Protein AF-A0A5P2BKC1-F1 (afdb_monomer_lite)

pLDDT: mean 75.52, std 12.3, range [45.75, 92.69]

InterPro domains:
  IPR000468 Barstar (barnase inhibitor) [PF01337] (35-108)
  IPR035905 Barstar-like superfamily [G3DSA:3.30.370.10] (34-132)
  IPR035905 Barstar-like superfamily [SSF52038] (35-103)

Structure (mmCIF, N/CA/C/O backbone):
data_AF-A0A5P2BKC1-F1
#
_entry.id   AF-A0A5P2BKC1-F1
#
loop_
_atom_site.group_PDB
_atom_site.id
_atom_site.type_symbol
_atom_site.label_atom_id
_atom_site.label_alt_id
_atom_site.label_comp_id
_atom_site.label_asym_id
_atom_site.label_entity_id
_atom_site.label_seq_id
_atom_site.pdbx_PDB_ins_code
_atom_site.Cartn_x
_atom_site.Cartn_y
_atom_site.Cartn_z
_atom_site.occupancy
_atom_site.B_iso_or_equiv
_atom_site.auth_seq_id
_atom_site.auth_comp_id
_atom_site.auth_asym_id
_atom_site.auth_atom_id
_atom_site.pdbx_PDB_model_num
ATOM 1 N N . MET A 1 1 ? -4.482 5.458 -8.548 1.00 61.78 1 MET A N 1
ATOM 2 C CA . MET A 1 1 ? -4.342 6.531 -9.571 1.00 61.78 1 MET A CA 1
ATOM 3 C C . MET A 1 1 ? -2.959 6.486 -10.221 1.00 61.78 1 MET A C 1
ATOM 5 O O . MET A 1 1 ? -2.877 6.514 -11.436 1.00 61.78 1 MET A O 1
ATOM 9 N N . TRP A 1 2 ? -1.902 6.248 -9.440 1.00 68.31 2 TRP A N 1
ATOM 10 C CA . TRP A 1 2 ? -0.521 6.054 -9.916 1.00 68.31 2 TRP A CA 1
ATOM 11 C C . TRP A 1 2 ? -0.306 4.905 -10.926 1.00 68.31 2 TRP A C 1
ATOM 13 O O . TRP A 1 2 ? 0.622 4.961 -11.722 1.00 68.31 2 TRP A O 1
ATOM 23 N N . ALA A 1 3 ? -1.137 3.856 -10.900 1.00 67.06 3 ALA A N 1
ATOM 24 C CA . ALA A 1 3 ? -0.960 2.666 -11.740 1.00 67.06 3 ALA A CA 1
ATOM 25 C C . ALA A 1 3 ? -1.517 2.792 -13.175 1.00 67.06 3 ALA A C 1
ATOM 27 O O . ALA A 1 3 ? -1.245 1.928 -14.006 1.00 67.06 3 ALA A O 1
ATOM 28 N N . ARG A 1 4 ? -2.333 3.817 -13.475 1.00 62.34 4 ARG A N 1
ATOM 29 C CA . ARG A 1 4 ? -3.111 3.883 -14.731 1.00 62.34 4 ARG A CA 1
ATOM 30 C C . ARG A 1 4 ? -2.391 4.577 -15.889 1.00 62.34 4 ARG A C 1
ATOM 32 O O . ARG A 1 4 ? -2.776 4.340 -17.026 1.00 62.34 4 ARG A O 1
ATOM 39 N N . ASP A 1 5 ? -1.345 5.354 -15.624 1.00 55.38 5 ASP A N 1
ATOM 40 C CA . ASP A 1 5 ? -0.726 6.220 -16.639 1.00 55.38 5 ASP A CA 1
ATOM 41 C C . ASP A 1 5 ? 0.563 5.665 -17.263 1.00 55.38 5 ASP A C 1
ATOM 43 O O . ASP A 1 5 ? 1.261 6.379 -17.976 1.00 55.38 5 ASP A O 1
ATOM 47 N N . GLY A 1 6 ? 0.901 4.390 -17.028 1.00 52.19 6 GLY A N 1
ATOM 48 C CA . GLY A 1 6 ? 2.023 3.735 -17.720 1.00 52.19 6 GLY A CA 1
ATOM 49 C C . GLY A 1 6 ? 3.385 4.400 -17.491 1.00 52.19 6 GLY A C 1
ATOM 50 O O . GLY A 1 6 ? 4.342 4.122 -18.212 1.00 52.19 6 GLY A O 1
ATOM 51 N N . THR A 1 7 ? 3.493 5.277 -16.496 1.00 56.44 7 THR A N 1
ATOM 52 C CA . THR A 1 7 ? 4.751 5.917 -16.170 1.00 56.44 7 THR A CA 1
ATOM 53 C C . THR A 1 7 ? 5.624 4.884 -15.464 1.00 56.44 7 THR A C 1
ATOM 55 O O . THR A 1 7 ? 5.210 4.225 -14.508 1.00 56.44 7 THR A O 1
ATOM 58 N N . GLY A 1 8 ? 6.821 4.649 -16.000 1.00 64.75 8 GLY A N 1
ATOM 59 C CA . GLY A 1 8 ? 7.799 3.758 -15.379 1.00 64.75 8 GLY A CA 1
ATOM 60 C C . GLY A 1 8 ? 8.205 4.242 -13.980 1.00 64.75 8 GLY A C 1
ATOM 61 O O . GLY A 1 8 ? 7.582 5.125 -13.391 1.00 64.75 8 GLY A O 1
ATOM 62 N N . ALA A 1 9 ? 9.293 3.697 -13.438 1.00 67.62 9 ALA A N 1
ATOM 63 C CA . ALA A 1 9 ? 9.743 4.020 -12.079 1.00 67.62 9 ALA A CA 1
ATOM 64 C C . ALA A 1 9 ? 9.856 5.540 -11.809 1.00 67.62 9 ALA A C 1
ATOM 66 O O . ALA A 1 9 ? 9.523 5.996 -10.717 1.00 67.62 9 ALA A O 1
ATOM 67 N N . ASP A 1 10 ? 10.234 6.321 -12.825 1.00 73.44 10 ASP A N 1
ATOM 68 C CA . ASP A 1 10 ? 10.358 7.780 -12.760 1.00 73.44 10 ASP A CA 1
ATOM 69 C C . ASP A 1 10 ? 9.025 8.498 -12.476 1.00 73.44 10 ASP A C 1
ATOM 71 O O . ASP A 1 10 ? 8.935 9.315 -11.561 1.00 73.44 10 ASP A O 1
ATOM 75 N N . GLY A 1 11 ? 7.937 8.131 -13.161 1.00 78.19 11 GLY A N 1
ATOM 76 C CA . GLY A 1 11 ? 6.645 8.764 -12.885 1.00 78.19 11 GLY A CA 1
ATOM 77 C C . GLY A 1 11 ? 5.998 8.286 -11.590 1.00 78.19 11 GLY A C 1
ATOM 78 O O . GLY A 1 11 ? 5.248 9.042 -10.974 1.00 78.19 11 GLY A O 1
ATOM 79 N N . ARG A 1 12 ? 6.348 7.092 -11.099 1.00 81.75 12 ARG A N 1
ATOM 80 C CA . ARG A 1 12 ? 5.984 6.673 -9.735 1.00 81.75 12 ARG A CA 1
ATOM 81 C C . ARG A 1 12 ? 6.721 7.496 -8.680 1.00 81.75 12 ARG A C 1
ATOM 83 O O . ARG A 1 12 ? 6.102 7.926 -7.710 1.00 81.75 12 ARG A O 1
ATOM 90 N N . ALA A 1 13 ? 8.007 7.776 -8.884 1.00 78.56 13 ALA A N 1
ATOM 91 C CA . ALA A 1 13 ? 8.765 8.671 -8.011 1.00 78.56 13 ALA A CA 1
ATOM 92 C C . ALA A 1 13 ? 8.207 10.105 -8.042 1.00 78.56 13 ALA A C 1
ATOM 94 O O . ALA A 1 13 ? 8.047 10.727 -6.988 1.00 78.56 13 ALA A O 1
ATOM 95 N N . HIS A 1 14 ? 7.836 10.601 -9.226 1.00 81.19 14 HIS A N 1
ATOM 96 C CA . HIS A 1 14 ? 7.141 11.879 -9.375 1.00 81.19 14 HIS A CA 1
ATOM 97 C C . HIS A 1 14 ? 5.805 11.889 -8.617 1.00 81.19 14 HIS A C 1
ATOM 99 O O . HIS A 1 14 ? 5.523 12.823 -7.866 1.00 81.19 14 HIS A O 1
ATOM 105 N N . TRP A 1 15 ? 5.015 10.819 -8.730 1.00 81.81 15 TRP A N 1
ATOM 106 C CA . TRP A 1 15 ? 3.756 10.690 -8.000 1.00 81.81 15 TRP A CA 1
ATOM 107 C C . TRP A 1 15 ? 3.952 10.734 -6.482 1.00 81.81 15 TRP A C 1
ATOM 109 O O . TRP A 1 15 ? 3.202 11.420 -5.791 1.00 81.81 15 TRP A O 1
ATOM 119 N N . LEU A 1 16 ? 4.983 10.069 -5.948 1.00 78.75 16 LEU A N 1
ATOM 120 C CA . LEU A 1 16 ? 5.314 10.144 -4.520 1.00 78.75 16 LEU A CA 1
ATOM 121 C C . LEU A 1 16 ? 5.626 11.578 -4.074 1.00 78.75 16 LEU A C 1
ATOM 123 O O . LEU A 1 16 ? 5.244 11.966 -2.970 1.00 78.75 16 LEU A O 1
ATOM 127 N N . ALA A 1 17 ? 6.292 12.376 -4.915 1.00 81.06 17 ALA A N 1
ATOM 128 C CA . ALA A 1 17 ? 6.555 13.781 -4.614 1.00 8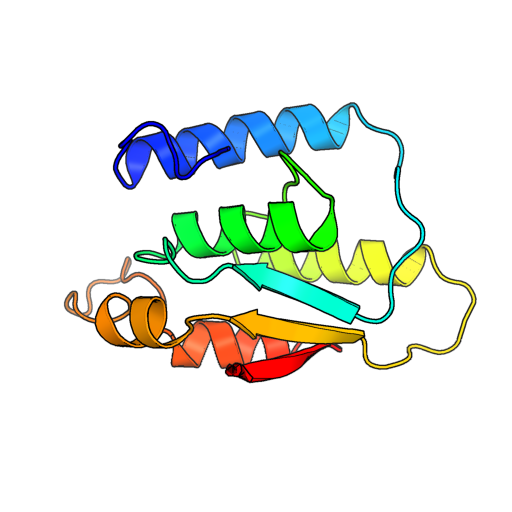1.06 17 ALA A CA 1
ATOM 129 C C . ALA A 1 17 ? 5.256 14.604 -4.545 1.00 81.06 17 ALA A C 1
ATOM 131 O O . ALA A 1 17 ? 5.060 15.345 -3.580 1.00 81.06 17 ALA A O 1
ATOM 132 N N . VAL A 1 18 ? 4.344 14.409 -5.504 1.00 82.00 18 VAL A N 1
ATOM 133 C CA . VAL A 1 18 ? 3.025 15.067 -5.527 1.00 82.00 18 VAL A CA 1
ATOM 134 C C . VAL A 1 18 ? 2.172 14.645 -4.328 1.00 82.00 18 VAL A C 1
ATOM 136 O O . VAL A 1 18 ? 1.642 15.493 -3.610 1.00 82.00 18 VAL A O 1
ATOM 139 N N . ALA A 1 19 ? 2.086 13.343 -4.050 1.00 80.25 19 ALA A N 1
ATOM 140 C CA . ALA A 1 19 ? 1.331 12.802 -2.922 1.00 80.25 19 ALA A CA 1
ATOM 141 C C . ALA A 1 19 ? 1.861 13.329 -1.578 1.00 80.25 19 ALA A C 1
ATOM 143 O O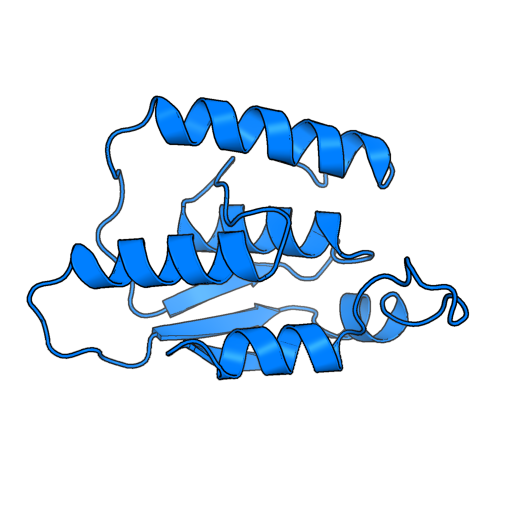 . ALA A 1 19 ? 1.079 13.634 -0.679 1.00 80.25 19 ALA A O 1
ATOM 144 N N . ARG A 1 20 ? 3.186 13.489 -1.438 1.00 79.19 20 ARG A N 1
ATOM 145 C CA . ARG A 1 20 ? 3.804 14.089 -0.246 1.00 79.19 20 ARG A CA 1
ATOM 146 C C . ARG A 1 20 ? 3.368 15.536 -0.043 1.00 79.19 20 ARG A C 1
ATOM 148 O O . ARG A 1 20 ? 3.133 15.941 1.094 1.00 79.19 20 ARG A O 1
ATOM 155 N N . GLU A 1 21 ? 3.308 16.320 -1.113 1.00 79.88 21 GLU A N 1
ATOM 156 C CA . GLU A 1 21 ? 2.872 17.714 -1.038 1.00 79.88 21 GLU A CA 1
ATOM 157 C C . GLU A 1 21 ? 1.383 17.813 -0.698 1.00 79.88 21 GLU A C 1
ATOM 159 O O . GLU A 1 21 ? 1.010 18.574 0.193 1.00 79.88 21 GLU A O 1
ATOM 164 N N . TYR A 1 22 ? 0.554 16.965 -1.308 1.00 74.50 22 TYR A N 1
ATOM 165 C CA . TYR A 1 22 ? -0.869 16.867 -0.992 1.00 74.50 22 TYR A CA 1
ATOM 166 C C . TYR A 1 22 ? -1.118 16.454 0.469 1.00 74.50 22 TYR A C 1
ATOM 168 O O . TYR A 1 22 ? -1.914 17.079 1.169 1.00 74.50 22 TYR A O 1
ATOM 176 N N . ALA A 1 23 ? -0.373 15.468 0.979 1.00 70.56 23 ALA A N 1
ATOM 177 C CA . ALA A 1 23 ? -0.475 15.015 2.367 1.00 70.56 23 ALA A CA 1
ATOM 178 C C . ALA A 1 23 ? -0.113 16.104 3.392 1.00 70.56 23 ALA A C 1
ATOM 180 O O . ALA A 1 23 ? -0.668 16.114 4.484 1.00 70.56 23 ALA A O 1
ATOM 181 N N . ARG A 1 24 ? 0.778 17.048 3.050 1.00 71.19 24 ARG A N 1
ATOM 182 C CA . ARG A 1 24 ? 1.086 18.210 3.909 1.00 71.19 24 ARG A CA 1
ATOM 183 C C . ARG A 1 24 ? -0.061 19.217 3.993 1.00 71.19 24 ARG A C 1
ATOM 185 O O . ARG A 1 24 ? -0.099 19.998 4.938 1.00 71.19 24 ARG A O 1
ATOM 192 N N . GLN A 1 25 ? -0.940 19.238 2.994 1.00 68.50 25 GLN A N 1
ATOM 193 C CA . GLN A 1 25 ? -2.057 20.180 2.897 1.00 68.50 25 GLN A CA 1
ATOM 194 C C . GLN A 1 25 ? -3.355 19.616 3.490 1.00 68.50 25 GLN A C 1
ATOM 196 O O . GLN A 1 25 ? -4.256 20.379 3.834 1.00 68.50 25 GLN A O 1
ATOM 201 N N . LEU A 1 26 ? -3.461 18.293 3.627 1.00 60.06 26 LEU A N 1
ATOM 202 C CA . LEU A 1 26 ? -4.597 17.638 4.263 1.00 60.06 26 LEU A CA 1
ATOM 203 C C . LEU A 1 26 ? -4.424 17.579 5.788 1.00 60.06 26 LEU A C 1
ATOM 205 O O . LEU A 1 26 ? -3.421 17.084 6.295 1.00 60.06 26 LEU A O 1
ATOM 209 N N . ALA A 1 27 ? -5.449 18.004 6.532 1.00 55.12 27 ALA A N 1
ATOM 210 C CA . ALA A 1 27 ? -5.622 17.575 7.922 1.00 55.12 27 ALA A CA 1
ATOM 211 C C . ALA A 1 27 ? -5.789 16.038 7.958 1.00 55.12 27 ALA A C 1
ATOM 213 O O . ALA A 1 27 ? -6.286 15.484 6.979 1.00 55.12 27 ALA A O 1
ATOM 214 N N . PRO A 1 28 ? -5.406 15.319 9.030 1.00 56.66 28 PRO A N 1
ATOM 215 C CA . PRO A 1 28 ? -5.508 13.857 9.079 1.00 56.66 28 PRO A CA 1
ATOM 216 C C . PRO A 1 28 ? -6.965 13.403 8.870 1.00 56.66 28 PRO A C 1
ATOM 218 O O . PRO A 1 28 ? -7.788 13.458 9.779 1.00 56.66 28 PRO A O 1
ATOM 221 N N . VAL A 1 29 ? -7.302 12.994 7.640 1.00 52.81 29 VAL A N 1
ATOM 222 C CA . VAL A 1 29 ? -8.695 12.811 7.182 1.00 52.81 29 VAL A CA 1
ATOM 223 C C . VAL A 1 29 ? -9.284 11.445 7.544 1.00 52.81 29 VAL A C 1
ATOM 225 O O . VAL A 1 29 ? -10.468 11.207 7.311 1.00 52.81 29 VAL A O 1
ATOM 228 N N . ARG A 1 30 ? -8.542 10.528 8.172 1.00 54.25 30 ARG A N 1
ATOM 229 C CA . ARG A 1 30 ? -9.115 9.214 8.488 1.00 54.25 30 ARG A CA 1
ATOM 230 C C . ARG A 1 30 ? -8.771 8.722 9.880 1.00 54.25 30 ARG A C 1
ATOM 232 O O . ARG A 1 30 ? -7.607 8.640 10.255 1.00 54.25 30 ARG A O 1
ATOM 239 N N . ALA A 1 31 ? -9.814 8.339 10.616 1.00 53.16 31 ALA A N 1
ATOM 240 C CA . ALA A 1 31 ? -9.673 7.504 11.796 1.00 53.16 31 ALA A CA 1
ATOM 241 C C . ALA A 1 31 ? -8.924 6.216 11.403 1.00 53.16 31 ALA A C 1
ATOM 243 O O . ALA A 1 31 ? -9.202 5.661 10.332 1.00 53.16 31 ALA A O 1
ATOM 244 N N . PRO A 1 32 ? -7.973 5.740 12.223 1.00 59.41 32 PRO A N 1
ATOM 245 C CA . PRO A 1 32 ? -7.190 4.563 11.888 1.00 59.41 32 PRO A CA 1
ATOM 246 C C . PRO A 1 32 ? -8.112 3.345 11.800 1.00 59.41 32 PRO A C 1
ATOM 248 O O . PRO A 1 32 ? -8.671 2.903 12.802 1.00 59.41 32 PRO A O 1
ATOM 251 N N . THR A 1 33 ? -8.283 2.804 10.596 1.00 63.78 33 THR A N 1
ATOM 25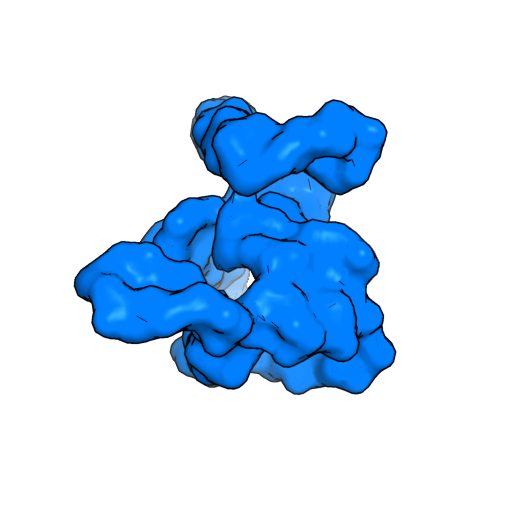2 C CA . THR A 1 33 ? -8.925 1.504 10.402 1.00 63.78 33 THR A CA 1
ATOM 253 C C . THR A 1 33 ? -8.003 0.407 10.924 1.00 63.78 33 THR A C 1
ATOM 255 O O . THR A 1 33 ? -6.788 0.476 10.753 1.00 63.78 33 THR A O 1
ATOM 258 N N . THR A 1 34 ? -8.570 -0.625 11.546 1.00 72.69 34 THR A N 1
ATOM 259 C CA . THR A 1 34 ? -7.785 -1.775 12.024 1.00 72.69 34 THR A CA 1
ATOM 260 C C . THR A 1 34 ? -7.273 -2.635 10.870 1.00 72.69 34 THR A C 1
ATOM 262 O O . THR A 1 34 ? -6.236 -3.270 11.011 1.00 72.69 34 THR A O 1
ATOM 265 N N . THR A 1 35 ? -7.951 -2.606 9.716 1.00 83.94 35 THR A N 1
ATOM 266 C CA . THR A 1 35 ? -7.602 -3.400 8.532 1.00 83.94 35 THR A CA 1
ATOM 267 C C . THR A 1 35 ? -7.394 -2.509 7.309 1.00 83.94 35 THR A C 1
ATOM 269 O O . THR A 1 35 ? -8.237 -1.663 7.005 1.00 83.94 35 THR A O 1
ATOM 272 N N . TYR A 1 36 ? -6.295 -2.725 6.588 1.00 84.31 36 TYR A N 1
ATOM 273 C CA . TYR A 1 36 ? -5.950 -2.059 5.332 1.00 84.31 36 TYR A CA 1
ATOM 274 C C . TYR A 1 36 ? -5.840 -3.083 4.208 1.00 84.31 36 TYR A C 1
ATOM 276 O O . TYR A 1 36 ? -5.314 -4.176 4.406 1.00 84.31 36 TYR A O 1
ATOM 284 N N . HIS A 1 37 ? -6.297 -2.716 3.014 1.00 87.69 37 HIS A N 1
ATOM 285 C CA . HIS A 1 37 ? -6.178 -3.551 1.823 1.00 87.69 37 HIS A CA 1
ATOM 286 C C . HIS A 1 37 ? -5.188 -2.917 0.858 1.00 87.69 37 HIS A C 1
ATOM 288 O O . HIS A 1 37 ? -5.410 -1.806 0.379 1.00 87.69 37 HIS A O 1
ATOM 294 N N . LEU A 1 38 ? -4.109 -3.636 0.571 1.00 89.88 38 LEU A N 1
ATOM 295 C CA . LEU A 1 38 ? -3.079 -3.219 -0.365 1.00 89.88 38 LEU A CA 1
ATOM 296 C C . LEU A 1 38 ? -3.219 -4.019 -1.659 1.00 89.88 38 LEU A C 1
ATOM 298 O O . LEU A 1 38 ? -3.194 -5.251 -1.660 1.00 89.88 38 LEU A O 1
ATOM 302 N N . ASP A 1 39 ? -3.389 -3.294 -2.762 1.00 88.81 39 ASP A N 1
ATOM 303 C CA . ASP A 1 39 ? -3.474 -3.858 -4.105 1.00 88.81 39 ASP A CA 1
ATOM 304 C C . ASP A 1 39 ? -2.068 -4.035 -4.690 1.00 88.81 39 ASP A C 1
ATOM 306 O O . ASP A 1 39 ? -1.377 -3.067 -5.010 1.00 88.81 39 ASP A O 1
ATOM 310 N N . GLY A 1 40 ? -1.621 -5.286 -4.788 1.00 88.00 40 GLY A N 1
ATOM 311 C CA . GLY A 1 40 ? -0.276 -5.635 -5.234 1.00 88.00 40 GLY A CA 1
ATOM 312 C C . GLY A 1 40 ? -0.100 -5.765 -6.743 1.00 88.00 40 GLY A C 1
ATOM 313 O O . GLY A 1 40 ? 1.031 -5.959 -7.187 1.00 88.00 40 GLY A O 1
ATOM 314 N N . ARG A 1 41 ? -1.171 -5.641 -7.543 1.00 88.75 41 ARG A N 1
ATOM 315 C CA . ARG A 1 41 ? -1.169 -5.980 -8.983 1.00 88.75 41 ARG A CA 1
ATOM 316 C C . ARG A 1 41 ? -0.172 -5.178 -9.811 1.00 88.75 41 ARG A C 1
ATOM 318 O O . ARG A 1 41 ? 0.233 -5.620 -10.881 1.00 88.75 41 ARG A O 1
ATOM 325 N N . HIS A 1 42 ? 0.215 -4.007 -9.317 1.00 85.69 42 HIS A N 1
ATOM 326 C CA . HIS A 1 42 ? 1.124 -3.086 -9.994 1.00 85.69 42 HIS A CA 1
ATOM 327 C C . HIS A 1 42 ? 2.426 -2.845 -9.218 1.00 85.69 42 HIS A C 1
ATOM 329 O O . HIS A 1 42 ? 3.193 -1.953 -9.574 1.00 85.69 42 HIS A O 1
ATOM 335 N N . ILE A 1 43 ? 2.690 -3.613 -8.154 1.00 88.75 43 ILE A N 1
ATOM 336 C CA . ILE A 1 43 ? 3.914 -3.474 -7.360 1.00 88.75 43 ILE A CA 1
ATOM 337 C C . ILE A 1 43 ? 5.041 -4.232 -8.056 1.00 88.75 43 ILE A C 1
ATOM 339 O O . ILE A 1 43 ? 5.275 -5.408 -7.795 1.00 88.75 43 ILE A O 1
ATOM 343 N N . THR A 1 44 ? 5.721 -3.546 -8.969 1.00 86.50 44 THR A N 1
ATOM 344 C CA . THR A 1 44 ? 6.830 -4.100 -9.761 1.00 86.50 44 THR A CA 1
ATOM 345 C C . THR A 1 44 ? 8.213 -3.636 -9.295 1.00 86.50 44 THR A C 1
ATOM 347 O O . THR A 1 44 ? 9.222 -4.185 -9.719 1.00 86.50 44 THR A O 1
ATOM 350 N N . ASP A 1 45 ? 8.267 -2.631 -8.423 1.00 84.50 45 ASP A N 1
ATOM 351 C CA . ASP A 1 45 ? 9.471 -1.931 -7.965 1.00 84.50 45 ASP A CA 1
ATOM 352 C C . ASP A 1 45 ? 9.181 -1.199 -6.649 1.00 84.50 45 ASP A C 1
ATOM 354 O O . ASP A 1 45 ? 8.029 -1.040 -6.239 1.00 84.50 45 ASP A O 1
ATOM 358 N N . GLU A 1 46 ? 10.236 -0.759 -5.968 1.00 84.19 46 GLU A N 1
ATOM 359 C CA . GLU A 1 46 ? 10.132 -0.136 -4.648 1.00 84.19 46 GLU A 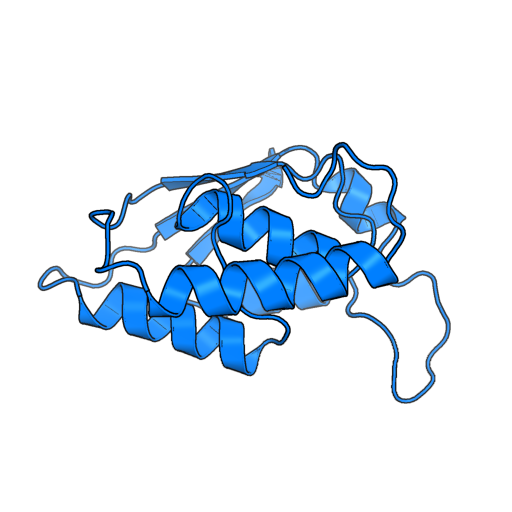CA 1
ATOM 360 C C . GLU A 1 46 ? 9.255 1.144 -4.626 1.00 84.19 46 GLU A C 1
ATOM 362 O O . GLU A 1 46 ? 8.397 1.251 -3.747 1.00 84.19 46 GLU A O 1
ATOM 367 N N . PRO A 1 47 ? 9.344 2.084 -5.591 1.00 85.00 47 PRO A N 1
ATOM 368 C CA . PRO A 1 47 ? 8.419 3.220 -5.657 1.00 85.00 47 PRO A CA 1
ATOM 369 C C . PRO A 1 47 ? 6.946 2.804 -5.777 1.00 85.00 47 PRO A C 1
ATOM 371 O O . PRO A 1 47 ? 6.081 3.397 -5.131 1.00 85.00 47 PRO A O 1
ATOM 374 N N . ALA A 1 48 ? 6.654 1.761 -6.563 1.00 85.50 48 ALA A N 1
ATOM 375 C CA . ALA A 1 48 ? 5.299 1.230 -6.717 1.00 85.50 48 ALA A CA 1
ATOM 376 C C . ALA A 1 48 ? 4.727 0.711 -5.391 1.00 85.50 48 ALA A C 1
ATOM 378 O O . ALA A 1 48 ? 3.554 0.938 -5.090 1.00 85.50 48 ALA A O 1
ATOM 379 N N . PHE A 1 49 ? 5.563 0.064 -4.576 1.00 88.88 49 PHE A N 1
ATOM 380 C CA . PHE A 1 49 ? 5.176 -0.388 -3.243 1.00 88.88 49 PHE A CA 1
ATOM 381 C C . PHE A 1 49 ? 4.745 0.782 -2.349 1.00 88.88 49 PHE A C 1
ATOM 383 O O . PHE A 1 49 ? 3.667 0.736 -1.753 1.00 88.88 49 PHE A O 1
ATOM 390 N N . TYR A 1 50 ? 5.546 1.849 -2.288 1.00 87.12 50 TYR A N 1
ATOM 391 C CA . TYR A 1 50 ? 5.222 3.012 -1.459 1.00 87.12 50 TYR A CA 1
ATOM 392 C C . TYR A 1 50 ? 3.951 3.736 -1.926 1.00 87.12 50 TYR A C 1
ATOM 394 O O . TYR A 1 50 ? 3.155 4.168 -1.089 1.00 87.12 50 TYR A O 1
ATOM 402 N N . CYS A 1 51 ? 3.715 3.815 -3.240 1.00 86.38 51 CYS A N 1
ATOM 403 C CA . CYS A 1 51 ? 2.466 4.344 -3.794 1.00 86.38 51 CYS A CA 1
ATOM 404 C C . CYS A 1 51 ? 1.253 3.499 -3.378 1.00 86.38 51 CYS A C 1
ATOM 406 O O . CYS A 1 51 ? 0.265 4.041 -2.880 1.00 86.38 51 CYS A O 1
ATOM 408 N N . ALA A 1 52 ? 1.332 2.176 -3.556 1.00 88.12 52 ALA A N 1
ATOM 409 C CA . ALA A 1 52 ? 0.245 1.257 -3.223 1.00 88.12 52 ALA A CA 1
ATOM 410 C C . ALA A 1 52 ? -0.106 1.302 -1.730 1.00 88.12 52 ALA A C 1
ATOM 412 O O . ALA A 1 52 ? -1.279 1.323 -1.359 1.00 88.12 52 ALA A O 1
ATOM 413 N N . LEU A 1 53 ? 0.913 1.355 -0.870 1.00 86.62 53 LEU A N 1
ATOM 414 C CA . LEU A 1 53 ? 0.732 1.420 0.575 1.00 86.62 53 LEU A CA 1
ATOM 415 C C . LEU A 1 53 ? 0.163 2.769 1.031 1.00 86.62 53 LEU A C 1
ATOM 417 O O . LEU A 1 53 ? -0.714 2.804 1.893 1.00 86.62 53 LEU A O 1
ATOM 421 N N . GLY A 1 54 ? 0.613 3.870 0.426 1.00 82.75 54 GLY A N 1
ATOM 422 C CA . GLY A 1 54 ? 0.049 5.198 0.664 1.00 82.75 54 GLY A CA 1
ATOM 423 C C . GLY A 1 54 ? -1.437 5.253 0.334 1.00 82.75 54 GLY A C 1
ATOM 424 O O . GLY A 1 54 ? -2.227 5.705 1.165 1.00 82.75 54 GLY A O 1
ATOM 425 N N . GLU A 1 55 ? -1.827 4.713 -0.823 1.00 83.94 55 GLU A N 1
ATOM 426 C CA . GLU A 1 55 ? -3.239 4.622 -1.200 1.00 83.94 55 GLU A CA 1
ATOM 427 C C . GLU A 1 55 ? -4.045 3.707 -0.264 1.00 83.94 55 GLU A C 1
ATOM 429 O O . GLU A 1 55 ? -5.181 4.032 0.084 1.00 83.94 55 GLU A O 1
ATOM 434 N N . ALA A 1 56 ? -3.462 2.594 0.190 1.00 84.50 56 ALA A N 1
ATOM 435 C CA . ALA A 1 56 ? -4.118 1.659 1.103 1.00 84.50 56 ALA A CA 1
ATOM 436 C C . ALA A 1 56 ? -4.417 2.276 2.480 1.00 84.50 56 ALA A C 1
ATOM 438 O O . ALA A 1 56 ? -5.481 2.022 3.052 1.00 84.50 56 ALA A O 1
ATOM 439 N N . VAL A 1 57 ? -3.492 3.079 3.020 1.00 78.62 57 VAL A N 1
ATOM 440 C CA . VAL A 1 57 ? -3.611 3.638 4.378 1.00 78.62 57 VAL A CA 1
ATOM 441 C C . VAL A 1 57 ? -4.374 4.962 4.397 1.00 78.62 57 VAL A C 1
ATOM 443 O O . VAL A 1 57 ? -5.272 5.141 5.222 1.00 78.62 57 VAL A O 1
ATOM 446 N N . HIS A 1 58 ? -4.052 5.880 3.483 1.00 75.38 58 HIS A N 1
ATOM 447 C CA . HIS A 1 58 ? -4.601 7.241 3.475 1.00 75.38 58 HIS A CA 1
ATOM 448 C C . HIS A 1 58 ? -5.711 7.460 2.435 1.00 75.38 58 HIS A C 1
ATOM 450 O O . HIS A 1 58 ? -6.307 8.535 2.396 1.00 75.38 58 HIS A O 1
ATOM 456 N N . GLY A 1 59 ? -6.043 6.445 1.634 1.00 73.50 59 GLY A N 1
ATOM 457 C CA . GLY A 1 59 ? -7.010 6.561 0.544 1.00 73.50 59 GLY A CA 1
ATOM 458 C C . GLY A 1 59 ? -6.381 7.085 -0.755 1.00 73.50 59 GLY A C 1
ATOM 459 O O . GLY A 1 59 ? -5.166 7.263 -0.832 1.00 73.50 59 GLY A O 1
ATOM 460 N N . PRO A 1 60 ? -7.182 7.314 -1.811 1.00 75.75 60 PRO A N 1
ATOM 461 C CA . PRO A 1 60 ? -6.682 7.691 -3.136 1.00 75.75 60 PRO A CA 1
ATOM 462 C C . PRO A 1 60 ? -5.723 8.892 -3.099 1.00 75.75 60 PRO A C 1
ATOM 464 O O . PRO A 1 60 ? -6.058 9.930 -2.537 1.00 75.75 60 PRO A O 1
ATOM 467 N N . GLY A 1 61 ? -4.537 8.756 -3.704 1.00 73.50 61 GLY A N 1
ATOM 468 C CA . GLY A 1 61 ? -3.493 9.793 -3.660 1.00 73.50 61 GLY A CA 1
ATOM 469 C C . GLY A 1 61 ? -2.708 9.874 -2.342 1.00 73.50 61 GLY A C 1
ATOM 470 O O . GLY A 1 61 ? -1.924 10.801 -2.152 1.00 73.50 61 GLY A O 1
ATOM 471 N N . GLY A 1 62 ? -2.900 8.915 -1.438 1.00 78.94 62 GLY A N 1
ATOM 472 C CA . GLY A 1 62 ? -2.220 8.853 -0.154 1.00 78.94 62 GLY A CA 1
ATOM 473 C C . GLY A 1 62 ? -0.709 8.641 -0.254 1.00 78.94 62 GLY A C 1
ATOM 474 O O . GLY A 1 62 ? -0.217 7.925 -1.124 1.00 78.94 62 GLY A O 1
ATOM 475 N N . TYR A 1 63 ? 0.034 9.235 0.682 1.00 79.19 63 TYR A N 1
ATOM 476 C CA . TYR A 1 63 ? 1.491 9.117 0.776 1.00 79.19 63 TYR A CA 1
ATOM 477 C C . TYR A 1 63 ? 1.900 8.301 2.007 1.00 79.19 63 TYR A C 1
ATOM 479 O O . TYR A 1 63 ? 1.498 8.637 3.119 1.00 79.19 63 TYR A O 1
ATOM 487 N N . ALA A 1 64 ? 2.709 7.254 1.816 1.00 74.94 64 ALA A N 1
ATOM 488 C CA . ALA A 1 64 ? 3.273 6.429 2.897 1.00 74.94 64 ALA A CA 1
ATOM 489 C C . ALA A 1 64 ? 4.796 6.588 3.055 1.00 74.94 64 ALA A C 1
ATOM 491 O O . ALA A 1 64 ? 5.423 5.838 3.797 1.00 74.94 64 ALA A O 1
ATOM 492 N N . GLY A 1 65 ? 5.415 7.540 2.353 1.00 81.06 65 GLY A N 1
ATOM 493 C CA . GLY A 1 65 ? 6.869 7.672 2.317 1.00 81.06 65 GLY A CA 1
ATOM 494 C C . GLY A 1 65 ? 7.466 7.288 0.968 1.00 81.06 65 GLY A C 1
ATOM 495 O O . GLY A 1 65 ? 6.763 7.002 0.006 1.00 81.06 65 GLY A O 1
ATOM 496 N N . ARG A 1 66 ? 8.795 7.311 0.913 1.00 81.50 66 ARG A N 1
ATOM 497 C CA . ARG A 1 66 ? 9.607 6.850 -0.229 1.00 81.50 66 ARG A CA 1
ATOM 498 C C . ARG A 1 66 ? 10.839 6.058 0.217 1.00 81.50 66 ARG A C 1
ATOM 500 O O . ARG A 1 66 ? 11.763 5.852 -0.558 1.00 81.50 66 ARG A O 1
ATOM 507 N N . SER A 1 67 ? 10.896 5.734 1.507 1.00 82.19 67 SER A N 1
ATOM 508 C CA . SER A 1 67 ? 12.007 5.072 2.185 1.00 82.19 67 SER A CA 1
ATOM 509 C C . SER A 1 67 ? 11.507 4.418 3.483 1.00 82.19 67 SER A C 1
ATOM 511 O O . SER A 1 67 ? 10.441 4.793 3.978 1.00 82.19 67 SER A O 1
ATOM 513 N N . PRO A 1 68 ? 12.259 3.483 4.091 1.00 81.00 68 PRO A N 1
ATOM 514 C CA . PRO A 1 68 ? 11.874 2.851 5.353 1.00 81.00 68 PRO A CA 1
ATOM 515 C C . PRO A 1 68 ? 11.738 3.827 6.510 1.00 81.00 68 PRO A C 1
ATOM 517 O O . PRO A 1 68 ? 10.829 3.678 7.319 1.00 81.00 68 PRO A O 1
ATOM 520 N N . ASP A 1 69 ? 12.620 4.825 6.590 1.00 82.00 69 ASP A N 1
ATOM 521 C CA . ASP A 1 69 ? 12.562 5.844 7.637 1.00 82.00 69 ASP A CA 1
ATOM 522 C C . ASP A 1 69 ? 11.280 6.662 7.535 1.00 82.00 69 ASP A C 1
ATOM 524 O O . ASP A 1 69 ? 10.577 6.835 8.526 1.00 82.00 69 ASP A O 1
ATOM 528 N N . THR A 1 70 ? 10.927 7.099 6.321 1.00 80.81 70 THR A N 1
ATOM 529 C CA . THR A 1 70 ? 9.686 7.857 6.105 1.00 80.81 70 THR A CA 1
ATOM 530 C C . THR A 1 70 ? 8.440 7.003 6.321 1.00 80.81 70 THR A C 1
ATOM 532 O O . THR A 1 70 ? 7.452 7.509 6.843 1.00 80.81 70 THR A O 1
ATOM 535 N N . LEU A 1 71 ? 8.502 5.708 5.999 1.00 81.44 71 LEU A N 1
ATOM 536 C CA . LEU A 1 71 ? 7.450 4.749 6.327 1.00 81.44 71 LEU A CA 1
ATOM 537 C C . LEU A 1 71 ? 7.279 4.590 7.844 1.00 81.44 71 LEU A C 1
ATOM 539 O O . LEU A 1 71 ? 6.168 4.681 8.358 1.00 81.44 71 LEU A O 1
ATOM 543 N N . ARG A 1 72 ? 8.373 4.344 8.575 1.00 79.19 72 ARG A N 1
ATOM 544 C CA . ARG A 1 72 ? 8.349 4.182 10.036 1.00 79.19 72 ARG A CA 1
ATOM 545 C C . ARG A 1 72 ? 7.815 5.427 10.727 1.00 79.19 72 ARG A C 1
ATOM 547 O O . ARG A 1 72 ? 7.026 5.296 11.660 1.00 79.19 72 ARG A O 1
ATOM 554 N N . ASP A 1 73 ? 8.247 6.602 10.283 1.00 77.50 73 ASP A N 1
ATOM 555 C CA . ASP A 1 73 ? 7.779 7.885 10.803 1.00 77.50 73 ASP A CA 1
ATOM 556 C C . ASP A 1 73 ? 6.268 8.041 10.590 1.00 77.50 73 ASP A C 1
ATOM 558 O O . ASP A 1 73 ? 5.528 8.207 11.556 1.00 77.50 73 ASP A O 1
ATOM 562 N N . MET A 1 74 ? 5.790 7.817 9.362 1.00 75.56 74 MET A N 1
ATOM 563 C CA . MET A 1 74 ? 4.364 7.858 9.020 1.00 75.56 74 MET A CA 1
ATOM 564 C C . MET A 1 74 ? 3.526 6.867 9.844 1.00 75.56 74 MET A C 1
ATOM 566 O O . MET A 1 74 ? 2.452 7.214 10.340 1.00 75.56 74 MET A O 1
ATOM 570 N N . LEU A 1 75 ? 4.020 5.647 10.054 1.00 72.94 75 LEU A N 1
ATOM 571 C CA . LEU A 1 75 ? 3.335 4.644 10.870 1.00 72.94 75 LEU A CA 1
ATOM 572 C C . LEU A 1 75 ? 3.347 4.994 12.360 1.00 72.94 75 LEU A C 1
ATOM 574 O O . LEU A 1 75 ? 2.371 4.719 13.060 1.00 72.94 75 LEU A O 1
ATOM 578 N N . THR A 1 76 ? 4.420 5.624 12.838 1.00 70.81 76 THR A N 1
ATOM 579 C CA . THR A 1 76 ? 4.514 6.143 14.208 1.00 70.81 76 THR A CA 1
ATOM 580 C C . THR A 1 76 ? 3.532 7.292 14.413 1.00 70.81 76 THR A C 1
ATOM 582 O O . THR A 1 76 ? 2.849 7.334 15.434 1.00 70.81 76 THR A O 1
ATOM 585 N N . ASP A 1 77 ? 3.400 8.187 13.439 1.00 67.00 77 ASP A N 1
ATOM 586 C CA . ASP A 1 77 ? 2.455 9.303 13.484 1.00 67.00 77 ASP A CA 1
ATOM 587 C C . ASP A 1 77 ? 0.996 8.806 13.484 1.00 67.00 77 ASP A C 1
ATOM 589 O O . ASP A 1 77 ? 0.205 9.157 14.364 1.00 67.00 77 ASP A O 1
ATOM 593 N N . CYS A 1 78 ? 0.681 7.817 12.637 1.00 63.28 78 CYS A N 1
ATOM 594 C CA . CYS A 1 78 ? -0.602 7.100 12.662 1.00 63.28 78 CYS A CA 1
ATOM 595 C C . CYS A 1 78 ? -0.909 6.419 14.014 1.00 63.28 78 CYS A C 1
ATOM 597 O O . CYS A 1 78 ? -2.066 6.098 14.305 1.00 63.28 78 CYS A O 1
ATOM 599 N N . LEU A 1 79 ? 0.107 6.117 14.829 1.00 58.06 79 LEU A N 1
ATOM 600 C CA . LEU A 1 79 ? -0.050 5.556 16.176 1.00 58.06 79 LEU A CA 1
ATOM 601 C C . LEU A 1 79 ? -0.179 6.644 17.250 1.00 58.06 79 LEU A C 1
ATOM 603 O O . LEU A 1 79 ? -0.925 6.452 18.204 1.00 58.06 79 LEU A O 1
ATOM 607 N N . ARG A 1 80 ? 0.474 7.802 17.090 1.00 58.97 80 ARG A N 1
ATOM 608 C CA . ARG A 1 80 ? 0.359 8.935 18.030 1.00 58.97 80 ARG A CA 1
ATOM 609 C C . ARG A 1 80 ? -1.056 9.509 18.095 1.00 58.97 80 ARG A C 1
ATOM 611 O O . ARG A 1 80 ? -1.453 10.034 19.129 1.00 58.97 80 ARG A O 1
ATOM 618 N N . HIS A 1 81 ? -1.817 9.390 17.010 1.00 54.09 81 HIS A N 1
ATOM 619 C CA . HIS A 1 81 ? -3.170 9.937 16.898 1.00 54.09 81 HIS A CA 1
ATOM 620 C C . HIS A 1 81 ? -4.268 9.020 17.473 1.00 54.09 81 HIS A C 1
ATOM 622 O O . HIS A 1 81 ? -5.448 9.358 17.389 1.00 54.09 81 HIS A O 1
ATOM 628 N N . THR A 1 82 ? -3.923 7.868 18.063 1.00 55.28 82 THR A N 1
ATOM 629 C CA . THR A 1 82 ? -4.887 6.997 18.752 1.00 55.28 82 THR A CA 1
ATOM 630 C C . THR A 1 82 ? -4.596 6.934 20.250 1.00 55.28 82 THR A C 1
ATOM 632 O O . THR A 1 82 ? -3.472 6.705 20.679 1.00 55.28 82 THR A O 1
ATOM 635 N N . THR A 1 83 ? -5.630 7.158 21.062 1.00 52.81 83 THR A N 1
ATOM 636 C CA . THR A 1 83 ? -5.589 7.032 22.528 1.00 52.81 83 THR A CA 1
ATOM 637 C C . THR A 1 83 ? -5.835 5.596 23.005 1.00 52.81 83 THR A C 1
ATOM 639 O O . THR A 1 83 ? -5.832 5.340 24.208 1.00 52.81 83 THR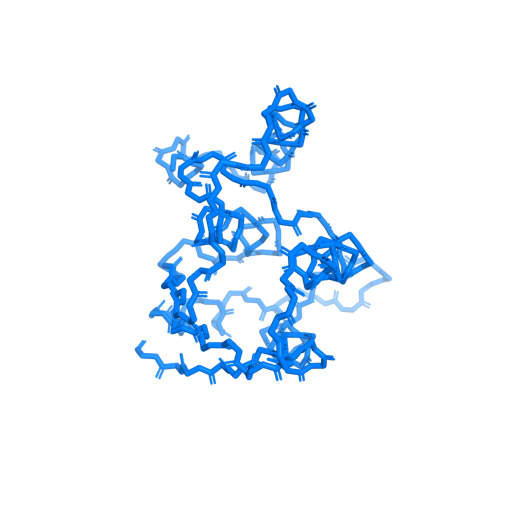 A O 1
ATOM 642 N N . ALA A 1 84 ? -6.066 4.656 22.082 1.00 53.16 84 ALA A N 1
ATOM 643 C CA . ALA A 1 84 ? -6.317 3.255 22.388 1.00 53.16 84 ALA A CA 1
ATOM 644 C C . ALA A 1 84 ? -5.009 2.450 22.379 1.00 53.16 84 ALA A C 1
ATOM 646 O O . ALA A 1 84 ? -4.088 2.742 21.617 1.00 53.16 84 ALA A O 1
ATOM 647 N N . THR A 1 85 ? -4.945 1.412 23.219 1.00 54.38 85 THR A N 1
ATOM 648 C CA . THR A 1 85 ? -3.873 0.405 23.252 1.00 54.38 85 THR A CA 1
ATOM 649 C C . THR A 1 85 ? -3.452 0.021 21.828 1.00 54.38 85 THR A C 1
ATOM 651 O O . THR A 1 85 ? -4.347 -0.210 21.008 1.00 54.38 85 THR A O 1
ATOM 654 N N . PRO A 1 86 ? -2.139 -0.058 21.514 1.00 57.12 86 PRO A N 1
ATOM 655 C CA . PRO A 1 86 ? -1.650 -0.341 20.167 1.00 57.12 86 PRO A CA 1
ATOM 656 C C . PRO A 1 86 ? -2.097 -1.737 19.732 1.00 57.12 86 PRO A C 1
ATOM 658 O O . PRO A 1 86 ? -1.406 -2.731 19.930 1.00 57.12 86 PRO A O 1
ATOM 661 N N . SER A 1 87 ? -3.292 -1.815 19.159 1.00 56.62 87 SER A N 1
ATOM 662 C CA . SER A 1 87 ? -3.809 -3.038 18.568 1.00 56.62 87 SER A CA 1
ATOM 663 C C . SER A 1 87 ? -3.040 -3.268 17.270 1.00 56.62 87 SER A C 1
ATOM 665 O O . SER A 1 87 ? -2.817 -2.298 16.531 1.00 56.62 87 SER A O 1
ATOM 667 N N . PRO A 1 88 ? -2.595 -4.504 16.990 1.00 61.16 88 PRO A N 1
ATOM 668 C CA . PRO A 1 88 ? -1.968 -4.803 15.715 1.00 61.16 88 PRO A CA 1
ATOM 669 C C . PRO A 1 88 ? -2.944 -4.429 14.601 1.00 61.16 88 PRO A C 1
ATOM 671 O O . PRO A 1 88 ? -4.131 -4.758 14.659 1.00 61.16 88 PRO A O 1
ATOM 674 N N . ARG A 1 89 ? -2.457 -3.677 13.614 1.00 76.00 89 ARG A N 1
ATOM 675 C CA . ARG A 1 89 ? -3.249 -3.352 12.425 1.00 76.00 89 ARG A CA 1
ATOM 676 C C . ARG A 1 89 ? -2.976 -4.406 11.367 1.00 76.00 89 ARG A C 1
ATOM 678 O O . ARG A 1 89 ? -1.822 -4.738 11.125 1.00 76.00 89 ARG A O 1
ATOM 685 N N . THR A 1 90 ? -4.010 -4.923 10.728 1.00 85.31 90 THR A N 1
ATOM 686 C CA . THR A 1 90 ? -3.871 -5.950 9.698 1.00 85.31 90 THR A CA 1
ATOM 687 C C . THR A 1 90 ? -3.737 -5.295 8.325 1.00 85.31 90 THR A C 1
ATOM 689 O O . THR A 1 90 ? -4.586 -4.507 7.917 1.00 85.31 90 THR A O 1
ATOM 692 N N . LEU A 1 91 ? -2.689 -5.629 7.582 1.00 87.56 91 LEU A N 1
ATOM 693 C CA . LEU A 1 91 ? -2.508 -5.281 6.178 1.00 87.56 91 LEU A CA 1
ATOM 694 C C . LEU A 1 91 ? -2.729 -6.535 5.333 1.00 87.56 91 LEU A C 1
ATOM 696 O O . LEU A 1 91 ? -1.917 -7.459 5.354 1.00 87.56 91 LEU A O 1
ATOM 700 N N . ILE A 1 92 ? -3.820 -6.554 4.576 1.00 90.62 92 ILE A N 1
ATOM 701 C CA . ILE A 1 92 ? -4.123 -7.613 3.616 1.00 90.62 92 ILE A CA 1
ATOM 702 C C . ILE A 1 92 ? -3.489 -7.223 2.281 1.00 90.62 92 ILE A C 1
ATOM 704 O O . ILE A 1 92 ? -3.949 -6.289 1.619 1.00 90.62 92 ILE A O 1
ATOM 708 N N . TRP A 1 93 ? -2.420 -7.918 1.903 1.00 92.69 93 TRP A N 1
ATOM 709 C CA . TRP A 1 93 ? -1.704 -7.718 0.647 1.00 92.69 93 TRP A CA 1
ATOM 710 C C . TRP A 1 93 ? -2.235 -8.684 -0.409 1.00 92.69 93 TRP A C 1
ATOM 712 O O . TRP A 1 93 ? -1.884 -9.864 -0.424 1.00 92.69 93 TRP A O 1
ATOM 722 N N . HIS A 1 94 ? -3.035 -8.153 -1.329 1.00 91.75 94 HIS A N 1
ATOM 723 C CA . HIS A 1 94 ? -3.578 -8.899 -2.463 1.00 91.75 94 HIS A CA 1
ATOM 724 C C . HIS A 1 94 ? -2.578 -8.971 -3.611 1.00 91.75 94 HIS A C 1
ATOM 726 O O . HIS A 1 94 ? -1.944 -7.967 -3.935 1.00 91.75 94 HIS A O 1
ATOM 732 N N . THR A 1 95 ? -2.487 -10.103 -4.312 1.00 89.94 95 THR A N 1
ATOM 733 C CA . THR A 1 95 ? -1.607 -10.232 -5.502 1.00 89.94 95 THR A CA 1
ATOM 734 C C . THR A 1 95 ? -0.121 -9.989 -5.169 1.00 89.94 95 THR A C 1
ATOM 736 O O . THR A 1 95 ? 0.643 -9.431 -5.954 1.00 89.94 95 THR A O 1
ATOM 739 N N . ALA A 1 96 ? 0.326 -10.426 -3.987 1.00 86.81 96 ALA A N 1
ATOM 740 C CA . ALA A 1 96 ? 1.717 -10.263 -3.548 1.00 86.81 96 ALA A CA 1
ATOM 741 C C . ALA A 1 96 ? 2.743 -10.973 -4.458 1.00 86.81 96 ALA A C 1
ATOM 743 O O . ALA A 1 96 ? 3.926 -10.632 -4.460 1.00 86.81 96 ALA A O 1
ATOM 744 N N . HIS A 1 97 ? 2.293 -11.940 -5.265 1.00 86.50 97 HIS A N 1
ATOM 745 C CA . HIS A 1 97 ? 3.142 -12.660 -6.209 1.00 86.50 97 HIS A CA 1
ATOM 746 C C . HIS A 1 97 ? 3.796 -11.740 -7.251 1.00 86.50 97 HIS A C 1
ATOM 748 O O . HIS A 1 97 ? 4.940 -11.990 -7.611 1.00 86.50 97 HIS A O 1
ATOM 754 N N . THR A 1 98 ? 3.138 -10.654 -7.684 1.00 86.31 98 THR A N 1
ATOM 755 C CA . THR A 1 98 ? 3.730 -9.682 -8.621 1.00 86.31 98 THR A CA 1
ATOM 756 C C . THR A 1 98 ? 4.993 -9.062 -8.029 1.00 86.31 98 THR A C 1
ATOM 758 O O . THR A 1 98 ? 6.060 -9.120 -8.636 1.00 86.31 98 THR A O 1
ATOM 761 N N . ALA A 1 99 ? 4.898 -8.566 -6.795 1.00 85.81 99 ALA A N 1
ATOM 762 C CA . ALA A 1 99 ? 6.035 -8.007 -6.074 1.00 85.81 99 ALA A CA 1
ATOM 763 C C . ALA A 1 99 ? 7.124 -9.061 -5.845 1.00 85.81 99 ALA A C 1
ATOM 765 O O . ALA A 1 99 ? 8.303 -8.783 -6.039 1.00 85.81 99 ALA A O 1
ATOM 766 N N . ARG A 1 100 ? 6.744 -10.295 -5.501 1.00 85.94 100 ARG A N 1
ATOM 767 C CA . ARG A 1 100 ? 7.694 -11.399 -5.313 1.00 85.94 100 ARG A CA 1
ATOM 768 C C . ARG A 1 100 ? 8.463 -11.763 -6.587 1.00 85.94 100 ARG A C 1
ATOM 770 O O . ARG A 1 100 ? 9.621 -12.154 -6.491 1.00 85.94 100 ARG A O 1
ATOM 777 N N . THR A 1 101 ? 7.837 -11.653 -7.756 1.00 84.50 101 THR A N 1
ATOM 778 C CA . THR A 1 101 ? 8.469 -11.947 -9.051 1.00 84.50 101 THR A CA 1
ATOM 779 C C . THR A 1 101 ? 9.324 -10.785 -9.561 1.00 84.50 101 THR A C 1
ATOM 781 O O . THR A 1 101 ? 10.345 -11.022 -10.202 1.00 84.50 101 THR A O 1
ATOM 784 N N . CYS A 1 102 ? 8.924 -9.541 -9.291 1.00 82.44 102 CYS A N 1
ATOM 785 C CA . CYS A 1 102 ? 9.564 -8.353 -9.861 1.00 82.44 102 CYS A CA 1
ATOM 786 C C . CYS A 1 102 ? 10.592 -7.678 -8.938 1.00 82.44 102 CYS A C 1
ATOM 788 O O . CYS A 1 102 ? 11.508 -7.021 -9.428 1.00 82.44 102 CYS A O 1
ATOM 790 N N . LEU A 1 103 ? 10.473 -7.817 -7.616 1.00 80.75 103 LEU A N 1
ATOM 791 C CA . LEU A 1 103 ? 11.411 -7.216 -6.667 1.00 80.75 103 LEU A CA 1
ATOM 792 C C . LEU A 1 103 ? 12.614 -8.126 -6.423 1.00 80.75 103 LEU A C 1
ATOM 794 O O . LEU A 1 103 ? 12.462 -9.305 -6.111 1.00 80.75 103 LEU A O 1
ATOM 798 N N . GLY A 1 104 ? 13.820 -7.557 -6.467 1.00 66.44 104 GLY A N 1
ATOM 799 C CA . GLY A 1 104 ? 15.054 -8.279 -6.141 1.00 66.44 104 GLY A CA 1
ATOM 800 C C . GLY A 1 104 ? 15.753 -8.982 -7.306 1.00 66.44 104 GLY A C 1
ATOM 801 O O . GLY A 1 104 ? 16.711 -9.713 -7.066 1.00 66.44 104 GLY A O 1
ATOM 802 N N . VAL A 1 105 ? 15.310 -8.759 -8.547 1.00 64.50 105 VAL A N 1
ATOM 803 C CA . VAL A 1 105 ? 15.910 -9.345 -9.764 1.00 64.50 105 VAL A CA 1
ATOM 804 C C . VAL A 1 105 ? 17.086 -8.546 -10.350 1.00 64.50 105 VAL A C 1
ATOM 806 O O . VAL A 1 105 ? 17.706 -9.002 -11.307 1.00 64.50 105 VAL A O 1
ATOM 809 N N . THR A 1 106 ? 17.462 -7.402 -9.769 1.00 53.19 106 THR A N 1
ATOM 810 C CA . THR A 1 106 ? 18.601 -6.582 -10.236 1.00 53.19 106 THR A CA 1
ATOM 811 C C . THR A 1 106 ? 19.834 -6.766 -9.330 1.00 53.19 106 THR A C 1
ATOM 813 O O . THR A 1 106 ? 19.685 -6.794 -8.104 1.00 53.19 106 THR A O 1
ATOM 816 N N . PRO A 1 107 ? 21.055 -6.924 -9.888 1.00 45.75 107 PRO A N 1
ATOM 817 C CA . PRO A 1 107 ? 22.258 -7.240 -9.119 1.00 45.75 107 PRO A CA 1
ATOM 818 C C . PRO A 1 107 ? 22.662 -6.166 -8.101 1.00 45.75 107 PRO A C 1
ATOM 820 O O . PRO A 1 107 ? 22.357 -4.985 -8.216 1.00 45.75 107 PRO A O 1
ATOM 823 N N . ARG A 1 108 ? 23.389 -6.650 -7.093 1.00 46.69 108 ARG A N 1
ATOM 824 C CA . ARG A 1 108 ? 23.915 -5.975 -5.904 1.00 46.69 108 ARG A CA 1
ATOM 825 C C . ARG A 1 108 ? 24.965 -4.912 -6.260 1.00 46.69 108 ARG A C 1
ATOM 827 O O . ARG A 1 108 ? 26.159 -5.163 -6.133 1.00 46.69 108 ARG A O 1
ATOM 834 N N . THR A 1 109 ? 24.529 -3.734 -6.684 1.00 51.56 109 THR A N 1
ATOM 835 C CA . THR A 1 109 ? 25.266 -2.485 -6.443 1.00 51.56 109 THR A CA 1
ATOM 836 C C . THR A 1 109 ? 24.620 -1.767 -5.254 1.00 51.56 109 THR A C 1
ATOM 838 O O . THR A 1 109 ? 23.530 -2.144 -4.826 1.00 51.56 109 THR A O 1
ATOM 841 N N . ASP A 1 110 ? 25.316 -0.798 -4.663 1.00 55.38 110 ASP A N 1
ATOM 842 C CA . ASP A 1 110 ? 24.930 -0.090 -3.425 1.00 55.38 110 ASP A CA 1
ATOM 843 C C . ASP A 1 110 ? 23.504 0.519 -3.456 1.00 55.38 110 ASP A C 1
ATOM 845 O O . ASP A 1 110 ? 22.894 0.736 -2.416 1.00 55.38 110 ASP A O 1
ATOM 849 N N . ASP A 1 111 ? 22.935 0.684 -4.657 1.00 59.19 111 ASP A N 1
ATOM 850 C CA . ASP A 1 111 ? 21.584 1.178 -4.944 1.00 59.19 111 ASP A CA 1
ATOM 851 C C . ASP A 1 111 ? 20.669 0.059 -5.491 1.00 59.19 111 ASP A C 1
ATOM 853 O O . ASP A 1 111 ? 20.031 0.183 -6.537 1.00 59.19 111 ASP A O 1
ATOM 857 N N . ARG A 1 112 ? 20.639 -1.110 -4.835 1.00 68.75 112 ARG A N 1
ATOM 858 C CA . ARG A 1 112 ? 19.658 -2.148 -5.198 1.00 68.75 112 ARG A CA 1
ATOM 859 C C . ARG A 1 112 ? 18.304 -1.827 -4.565 1.00 68.75 112 ARG A C 1
ATOM 861 O O . ARG A 1 112 ? 18.215 -1.580 -3.362 1.00 68.75 112 ARG A O 1
ATOM 868 N N . ALA A 1 113 ? 17.235 -1.931 -5.351 1.00 69.50 113 ALA A N 1
ATOM 869 C CA . ALA A 1 113 ? 15.876 -1.907 -4.818 1.00 69.50 113 ALA A CA 1
ATOM 870 C C . ALA A 1 113 ? 15.668 -3.053 -3.809 1.00 69.50 113 ALA A C 1
ATOM 872 O O . ALA A 1 113 ? 16.202 -4.155 -4.001 1.00 69.50 113 ALA A O 1
ATOM 873 N N . ARG A 1 114 ? 14.880 -2.818 -2.749 1.00 79.31 114 ARG A N 1
ATOM 874 C CA . ARG A 1 114 ? 14.571 -3.875 -1.776 1.00 79.31 114 ARG A CA 1
ATOM 875 C C . ARG A 1 114 ? 13.851 -5.041 -2.431 1.00 79.31 114 ARG A C 1
ATOM 877 O O . ARG A 1 114 ? 12.981 -4.883 -3.288 1.00 79.31 114 ARG A O 1
ATOM 884 N N . THR A 1 115 ? 14.203 -6.228 -1.966 1.00 85.94 115 THR A N 1
ATOM 885 C CA . THR A 1 115 ? 13.482 -7.458 -2.278 1.00 85.94 115 THR A CA 1
ATOM 886 C C . THR A 1 115 ? 12.101 -7.461 -1.616 1.00 85.94 115 THR A C 1
ATOM 888 O O . THR A 1 115 ? 11.858 -6.765 -0.627 1.00 85.94 115 THR A O 1
ATOM 891 N N . PHE A 1 116 ? 11.197 -8.301 -2.123 1.00 86.31 116 PHE A N 1
ATOM 892 C CA . PHE A 1 116 ? 9.893 -8.532 -1.498 1.00 86.31 116 PHE A CA 1
ATOM 893 C C . PHE A 1 116 ? 10.014 -8.936 -0.015 1.00 86.31 116 PHE A C 1
ATOM 895 O O . PHE A 1 116 ? 9.291 -8.412 0.830 1.00 86.31 116 PHE A O 1
ATOM 902 N N . GLU A 1 117 ? 10.979 -9.797 0.319 1.00 87.44 117 GLU A N 1
ATOM 903 C CA . GLU A 1 117 ? 11.213 -10.266 1.692 1.00 87.44 117 GLU A CA 1
ATOM 904 C C . GLU A 1 117 ? 11.689 -9.138 2.626 1.00 87.44 117 GLU A C 1
ATOM 906 O O . GLU A 1 117 ? 11.288 -9.076 3.791 1.00 87.44 117 GLU A O 1
ATOM 911 N N . GLU A 1 118 ? 12.509 -8.208 2.124 1.00 87.50 118 GLU A N 1
ATOM 912 C CA . GLU A 1 118 ? 12.951 -7.028 2.882 1.00 87.50 118 GLU A CA 1
ATOM 913 C C . GLU A 1 118 ? 11.785 -6.073 3.163 1.00 87.50 118 GLU A C 1
ATOM 915 O O . GLU A 1 118 ? 11.667 -5.567 4.280 1.00 87.50 118 GLU A O 1
ATOM 920 N N . LEU A 1 119 ? 10.888 -5.867 2.193 1.00 87.00 119 LEU A N 1
ATOM 921 C CA . LEU A 1 119 ? 9.675 -5.067 2.399 1.00 87.00 119 LEU A CA 1
ATOM 922 C C . LEU A 1 119 ? 8.707 -5.738 3.381 1.00 87.00 119 LEU A C 1
ATOM 924 O O . LEU A 1 119 ? 8.147 -5.067 4.248 1.00 87.00 119 LEU A O 1
ATOM 928 N N . LEU A 1 120 ? 8.546 -7.061 3.300 1.00 87.88 120 LEU A N 1
ATOM 929 C CA . LEU A 1 120 ? 7.729 -7.819 4.249 1.00 87.88 120 LEU A CA 1
ATOM 930 C C . LEU A 1 120 ? 8.297 -7.728 5.672 1.00 87.88 120 LEU A C 1
ATOM 932 O O . LEU A 1 120 ? 7.551 -7.532 6.632 1.00 87.88 120 LEU A O 1
ATOM 936 N N . THR A 1 121 ? 9.619 -7.830 5.806 1.00 87.94 121 THR A N 1
ATOM 937 C CA . THR A 1 121 ? 10.316 -7.673 7.088 1.00 87.94 121 THR A CA 1
ATOM 938 C C . THR A 1 121 ? 10.125 -6.265 7.643 1.00 87.94 121 THR A C 1
ATOM 940 O O . THR A 1 121 ? 9.802 -6.118 8.819 1.00 87.94 121 THR A O 1
ATOM 943 N N . LEU A 1 122 ? 10.253 -5.238 6.800 1.00 85.62 122 LEU A N 1
ATOM 944 C CA . LEU A 1 122 ? 10.028 -3.847 7.186 1.00 85.62 122 LEU A CA 1
ATOM 945 C C . LEU A 1 122 ? 8.609 -3.629 7.727 1.00 85.62 122 LEU A C 1
ATOM 947 O O . LEU A 1 122 ? 8.446 -3.025 8.784 1.00 85.62 122 LEU A O 1
ATOM 951 N N . LEU A 1 123 ? 7.591 -4.156 7.041 1.00 84.62 123 LEU A N 1
ATOM 952 C CA . LEU A 1 123 ? 6.203 -4.067 7.500 1.00 84.62 123 LEU A CA 1
ATOM 953 C C . LEU A 1 123 ? 6.000 -4.786 8.838 1.00 84.62 123 LEU A C 1
ATOM 955 O O . LEU A 1 123 ? 5.382 -4.225 9.734 1.00 84.62 123 LEU A O 1
ATOM 959 N N . ARG A 1 124 ? 6.572 -5.979 9.022 1.00 83.81 124 ARG A N 1
ATOM 960 C CA . ARG A 1 124 ? 6.468 -6.740 10.283 1.00 83.81 124 ARG A CA 1
ATOM 961 C C . ARG A 1 124 ? 7.232 -6.119 11.454 1.00 83.81 124 ARG A C 1
ATOM 963 O O . ARG A 1 124 ? 6.903 -6.384 12.604 1.00 83.81 124 ARG A O 1
ATOM 970 N N . GLN A 1 125 ? 8.270 -5.329 11.181 1.00 84.00 125 GLN A N 1
ATOM 971 C CA . GLN A 1 125 ? 8.979 -4.549 12.206 1.00 84.00 125 GLN A CA 1
ATOM 972 C C . GLN A 1 125 ? 8.173 -3.337 12.679 1.00 84.00 125 GLN A C 1
ATOM 974 O O . GLN A 1 125 ? 8.471 -2.751 13.720 1.00 84.00 125 GLN A O 1
ATOM 979 N N . THR A 1 126 ? 7.169 -2.941 11.905 1.00 74.38 126 THR A N 1
ATOM 980 C CA . THR A 1 126 ? 6.149 -1.988 12.329 1.00 74.38 126 THR A CA 1
ATOM 981 C C . THR A 1 126 ? 4.999 -2.789 12.945 1.00 74.38 126 THR A C 1
ATOM 983 O O . THR A 1 126 ? 4.882 -3.974 12.664 1.00 74.38 126 THR A O 1
ATOM 986 N N . ASN A 1 127 ? 4.175 -2.212 13.824 1.00 75.12 127 ASN A N 1
ATOM 987 C CA . ASN A 1 127 ? 3.097 -2.925 14.544 1.00 75.12 127 ASN A CA 1
ATOM 988 C C . ASN A 1 127 ? 1.915 -3.338 13.623 1.00 75.12 127 ASN A C 1
ATOM 990 O O . ASN A 1 127 ? 0.745 -3.115 13.946 1.00 75.12 127 ASN A O 1
ATOM 994 N N . ILE A 1 128 ? 2.233 -3.861 12.438 1.00 80.56 128 ILE A N 1
ATOM 995 C CA . ILE A 1 128 ? 1.351 -4.274 11.360 1.00 80.56 128 ILE A CA 1
ATOM 996 C C . ILE A 1 128 ? 1.497 -5.782 11.169 1.00 80.56 128 ILE A C 1
ATOM 998 O O . ILE A 1 128 ? 2.575 -6.303 10.875 1.00 80.56 128 ILE A O 1
ATOM 1002 N N . GLU A 1 129 ? 0.378 -6.480 11.272 1.00 86.81 129 GLU A N 1
ATOM 1003 C CA . GLU A 1 129 ? 0.253 -7.865 10.853 1.00 86.81 129 GLU A CA 1
ATOM 1004 C C . GLU A 1 129 ? 0.030 -7.913 9.340 1.00 86.81 129 GLU A C 1
ATOM 1006 O O . GLU A 1 129 ? -0.907 -7.304 8.832 1.00 86.81 129 GLU A O 1
ATOM 1011 N N . VAL A 1 130 ? 0.876 -8.633 8.601 1.00 87.81 130 VAL A N 1
ATOM 1012 C CA . VAL A 1 130 ? 0.740 -8.762 7.142 1.00 87.81 130 VAL A CA 1
ATOM 1013 C C . VAL A 1 130 ? 0.125 -10.111 6.792 1.00 87.81 130 VAL A C 1
ATOM 1015 O O . VAL A 1 130 ? 0.725 -11.154 7.062 1.00 87.81 130 VAL A O 1
ATOM 1018 N N . VAL A 1 131 ? -1.029 -10.076 6.129 1.00 91.19 131 VAL A N 1
ATOM 1019 C CA . VAL A 1 131 ? -1.736 -11.244 5.592 1.00 91.19 131 VAL A CA 1
ATOM 1020 C C . VAL A 1 131 ? -1.628 -11.208 4.071 1.00 91.19 131 VAL A C 1
ATOM 1022 O O . VAL A 1 131 ? -2.011 -10.225 3.445 1.00 91.19 131 VAL A O 1
ATOM 1025 N N . LEU A 1 132 ? -1.092 -12.266 3.467 1.00 90.56 132 LEU A N 1
ATOM 1026 C CA . LEU A 1 132 ? -1.000 -12.386 2.010 1.00 90.56 132 LEU A CA 1
ATOM 1027 C C . LEU A 1 132 ? -2.275 -13.063 1.487 1.00 90.56 132 LEU A C 1
ATOM 1029 O O . LEU A 1 132 ? -2.648 -14.113 2.013 1.00 90.56 132 LEU A O 1
ATOM 1033 N N . ALA A 1 133 ? -2.922 -12.465 0.483 1.00 84.19 133 ALA A N 1
ATOM 1034 C CA . ALA A 1 133 ? -4.181 -12.923 -0.115 1.00 84.19 133 ALA A CA 1
ATOM 1035 C C . ALA A 1 133 ? -4.088 -13.078 -1.643 1.00 84.19 133 ALA A C 1
ATOM 1037 O O . ALA A 1 133 ? -3.338 -12.310 -2.305 1.00 84.19 133 ALA A O 1
#

Foldseek 3Di:
DQQPPPDPPVSLVVLLVVLVVVVVVDDQPDDFDLEWEFECPRQQFQSSRQQRVQCRGRNPSGGCDSDLVSNQVSLVVSVVPDPDDLDQREYEYEPLVNQQVRAPPDDDDPPHTDHSVRVVVSQVVRSYHYHYD

Organism: Streptomyces venezuelae (NCBI:txid54571)

Radius of gyration: 14.32 Å; chain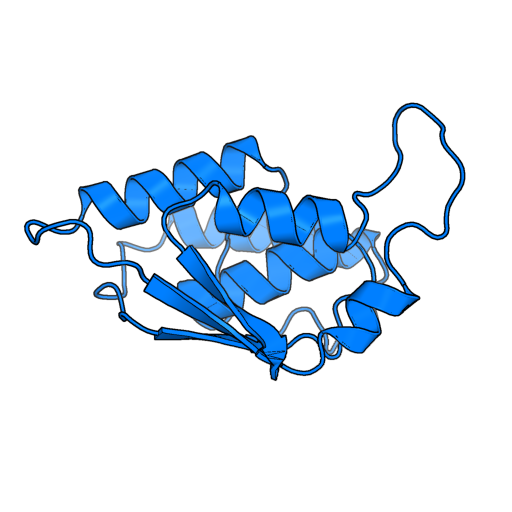s: 1; bounding box: 35×33×41 Å

Secondary structure (DSSP, 8-state):
-TTSS---HHHHHHHHHHHHHHHHHS-------SEEEEE-TT--SHHHHHHHHHHHHH-TT----SSHHHHHHHHHHHHHT--S--PPEEEEEETHHHHHHHTT-S--STTPPPPHHHHHHHHHHTTEEEEE-

Sequence (133 aa):
MWARDGTGADGRAHWLAVAREYARQLAPVRAPTTTYHLDGRHITDEPAFYCALGEAVHGPGGYAGRSPDTLRDMLTDCLRHTTATPSPRTLIWHTAHTARTCLGVTPRTDDRARTFEELLTLLRQTNIEVVLA